Protein AF-D5H6J5-F1 (afdb_monomer_lite)

Sequence (115 aa):
MTDASKECLFSGRGRTECPSIHKTAPNGGLASMNDTTAAVEDLHRDLLMARSNEERFKMGVSMCQTARTIVWSSVPEDLSPAERRVQFFLRYYGNELDPDFREEVVAELRSQEGD

Radius of gyration: 22.47 Å; chains: 1; bounding box: 57×34×47 Å

pLDDT: mean 80.37, std 22.18, range [40.22, 97.81]

Foldseek 3Di:
DDPVVVVVVPPPDDPVPVPPPPPPPPDDDPDPPDPDDPVNVVVVVVVLVVDDPVVNVVVVVVVVVVVLVVLLVVQDPPDAPLVSVLSSCCVVCVVPDDPVVNVVVSVVSNVDHDD

Structure (mmCIF, N/CA/C/O backbone):
data_AF-D5H6J5-F1
#
_entry.id   AF-D5H6J5-F1
#
loop_
_atom_site.group_PDB
_atom_site.id
_atom_site.type_symbol
_atom_site.label_atom_id
_atom_site.label_alt_id
_atom_site.label_comp_id
_atom_site.label_asym_id
_atom_site.label_entity_id
_atom_site.label_seq_id
_atom_site.pdbx_PDB_ins_code
_atom_site.Cartn_x
_atom_site.Cartn_y
_atom_site.Cartn_z
_atom_site.occupancy
_atom_site.B_iso_or_equiv
_atom_site.auth_seq_id
_atom_site.auth_comp_id
_atom_site.auth_asym_id
_atom_site.auth_atom_id
_atom_site.pdbx_PDB_model_num
ATOM 1 N N . MET A 1 1 ? 30.683 2.533 3.636 1.00 41.06 1 MET A N 1
ATOM 2 C CA . MET A 1 1 ? 29.840 3.040 2.531 1.00 41.06 1 MET A CA 1
ATOM 3 C C . MET A 1 1 ? 30.556 4.228 1.928 1.00 41.06 1 MET A C 1
ATOM 5 O O . MET A 1 1 ? 30.606 5.262 2.575 1.00 41.06 1 MET A O 1
ATOM 9 N N . THR A 1 2 ? 31.198 4.067 0.774 1.00 40.22 2 THR A N 1
ATOM 10 C CA . THR A 1 2 ? 31.796 5.201 0.063 1.00 40.22 2 THR A CA 1
ATOM 11 C C . THR A 1 2 ? 30.725 5.941 -0.733 1.00 40.22 2 THR A C 1
ATOM 13 O O . THR A 1 2 ? 29.815 5.349 -1.314 1.00 40.22 2 THR A O 1
ATOM 16 N N . ASP A 1 3 ? 30.860 7.259 -0.696 1.00 52.19 3 ASP A N 1
ATOM 17 C CA . ASP A 1 3 ? 29.947 8.312 -1.143 1.00 52.19 3 ASP A CA 1
ATOM 18 C C . ASP A 1 3 ? 29.471 8.175 -2.607 1.00 52.19 3 ASP A C 1
ATOM 20 O O . ASP A 1 3 ? 28.338 8.496 -2.958 1.00 52.19 3 ASP A O 1
ATOM 24 N N . ALA A 1 4 ? 30.288 7.549 -3.456 1.00 44.44 4 ALA A N 1
ATOM 25 C CA . ALA A 1 4 ? 30.055 7.439 -4.897 1.00 44.44 4 ALA A CA 1
ATOM 26 C C . ALA A 1 4 ? 28.789 6.650 -5.301 1.00 44.44 4 ALA A C 1
ATOM 28 O O . ALA A 1 4 ? 28.250 6.852 -6.387 1.00 44.44 4 ALA A O 1
ATOM 29 N N . SER A 1 5 ? 28.283 5.750 -4.449 1.00 46.88 5 SER A N 1
ATOM 30 C CA . SER A 1 5 ? 27.100 4.935 -4.792 1.00 46.88 5 SER A CA 1
ATOM 31 C C . SER A 1 5 ? 25.783 5.714 -4.714 1.00 46.88 5 SER A C 1
ATOM 33 O O . SER A 1 5 ? 24.804 5.320 -5.346 1.00 46.88 5 SER A O 1
ATOM 35 N N . LYS A 1 6 ? 25.742 6.814 -3.950 1.00 49.66 6 LYS A N 1
ATOM 36 C CA . LYS A 1 6 ? 24.533 7.638 -3.807 1.00 49.66 6 LYS A CA 1
ATOM 37 C C . LYS A 1 6 ? 24.365 8.628 -4.964 1.00 49.66 6 LYS A C 1
ATOM 39 O O . LYS A 1 6 ? 23.232 8.925 -5.328 1.00 49.66 6 LYS A O 1
ATOM 44 N N . GLU A 1 7 ? 25.456 9.059 -5.600 1.00 41.16 7 GLU A N 1
ATOM 45 C CA . GLU A 1 7 ? 25.397 10.017 -6.714 1.00 41.16 7 GLU A CA 1
ATOM 46 C C . GLU A 1 7 ? 24.897 9.421 -8.049 1.00 41.16 7 GLU A C 1
ATOM 48 O O . GLU A 1 7 ? 24.179 10.101 -8.787 1.00 41.16 7 GLU A O 1
ATOM 53 N N . CYS A 1 8 ? 25.196 8.150 -8.375 1.00 47.00 8 CYS A N 1
ATOM 54 C CA . CYS A 1 8 ? 24.765 7.545 -9.660 1.00 47.00 8 CYS A CA 1
ATOM 55 C C . CYS A 1 8 ? 23.225 7.331 -9.702 1.00 47.00 8 CYS A C 1
ATOM 57 O O . CYS A 1 8 ? 22.632 7.388 -10.775 1.00 47.00 8 CYS A O 1
ATOM 59 N N . LEU A 1 9 ? 22.537 7.184 -8.556 1.00 47.09 9 LEU A N 1
ATOM 60 C CA . LEU A 1 9 ? 21.082 6.937 -8.508 1.00 47.09 9 LEU A CA 1
ATOM 61 C C . LEU A 1 9 ? 20.206 8.166 -8.820 1.00 47.09 9 LEU A C 1
ATOM 63 O O . LEU A 1 9 ? 19.083 7.992 -9.289 1.00 47.09 9 LEU A O 1
ATOM 67 N N . PHE A 1 10 ? 20.701 9.386 -8.582 1.00 44.91 10 PHE A N 1
ATOM 68 C CA . PHE A 1 10 ? 19.912 10.621 -8.724 1.00 44.91 10 PHE A CA 1
ATOM 69 C C . PHE A 1 10 ? 20.283 11.481 -9.943 1.00 44.91 10 PHE A C 1
ATOM 71 O O . PHE A 1 10 ? 19.514 12.370 -10.299 1.00 44.91 10 PHE A O 1
ATOM 78 N N . SER A 1 11 ? 21.419 11.233 -10.607 1.00 52.72 11 SER A N 1
ATOM 79 C CA . SER A 1 11 ? 21.937 12.163 -11.631 1.00 52.72 11 SER A CA 1
ATOM 80 C C . SER A 1 11 ? 21.398 11.971 -13.056 1.00 52.72 11 SER A C 1
ATOM 82 O O . SER A 1 11 ? 21.762 12.739 -13.942 1.00 52.72 11 SER A O 1
ATOM 84 N N . GLY A 1 12 ? 20.547 10.971 -13.315 1.00 52.66 12 GLY A N 1
ATOM 85 C CA . GLY A 1 12 ? 19.946 10.765 -14.642 1.00 52.66 12 GLY A CA 1
ATOM 86 C C . GLY A 1 12 ? 20.935 10.444 -15.776 1.00 52.66 12 GLY A C 1
ATOM 87 O O . GLY A 1 12 ? 20.535 10.446 -16.937 1.00 52.66 12 GLY A O 1
ATOM 88 N N . ARG A 1 13 ? 22.209 10.153 -15.475 1.00 47.22 13 ARG A N 1
ATOM 89 C CA . ARG A 1 13 ? 23.198 9.719 -16.472 1.00 47.22 13 ARG A CA 1
ATOM 90 C C . ARG A 1 13 ? 23.008 8.245 -16.834 1.00 47.22 13 ARG A C 1
ATOM 92 O O . ARG A 1 13 ? 22.790 7.400 -15.967 1.00 47.22 13 ARG A O 1
ATOM 99 N N . GLY A 1 14 ? 23.065 7.948 -18.134 1.00 45.78 14 GLY A N 1
ATOM 100 C CA . GLY A 1 14 ? 22.932 6.598 -18.681 1.00 45.78 14 GLY A CA 1
ATOM 101 C C . GLY A 1 14 ? 24.032 5.648 -18.193 1.00 45.78 14 GLY A C 1
ATOM 102 O O . GLY A 1 14 ? 25.151 6.059 -17.889 1.00 45.78 14 GLY A O 1
ATOM 103 N N . ARG A 1 15 ? 23.708 4.349 -18.139 1.00 50.75 15 ARG A N 1
ATOM 104 C CA . ARG A 1 15 ? 24.548 3.260 -17.591 1.00 50.75 15 ARG A CA 1
ATOM 105 C C . ARG A 1 15 ? 25.939 3.159 -18.240 1.00 50.75 15 ARG A C 1
ATOM 107 O O . ARG A 1 15 ? 26.825 2.558 -17.648 1.00 50.75 15 ARG A O 1
ATOM 114 N N . THR A 1 16 ? 26.141 3.751 -19.418 1.00 47.97 16 THR A N 1
ATOM 115 C CA . THR A 1 16 ? 27.403 3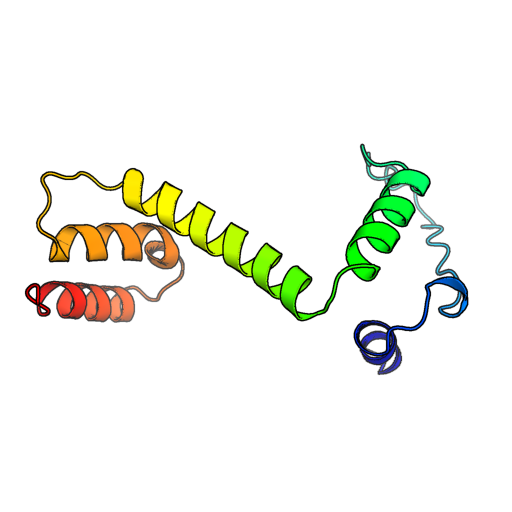.716 -20.176 1.00 47.97 16 THR A CA 1
ATOM 116 C C . THR A 1 16 ? 28.546 4.498 -19.526 1.00 47.97 16 THR A C 1
ATOM 118 O O . THR A 1 16 ? 29.692 4.296 -19.910 1.00 47.97 16 THR A O 1
ATOM 121 N N . GLU A 1 17 ? 28.263 5.359 -18.542 1.00 41.88 17 GLU A N 1
ATOM 122 C CA . GLU A 1 17 ? 29.290 6.121 -17.812 1.00 41.88 17 GLU A CA 1
ATOM 123 C C . GLU A 1 17 ? 29.571 5.597 -16.394 1.00 41.88 17 GLU A C 1
ATOM 125 O O . GLU A 1 17 ? 30.591 5.958 -15.807 1.00 41.88 17 GLU A O 1
ATOM 130 N N . CYS A 1 18 ? 28.715 4.734 -15.829 1.00 41.91 18 CYS A N 1
ATOM 131 C CA . CYS A 1 18 ? 29.023 4.065 -14.561 1.00 41.91 18 CYS A CA 1
ATOM 132 C C . CYS A 1 18 ? 29.880 2.822 -14.917 1.00 41.91 18 CYS A C 1
ATOM 134 O O . CYS A 1 18 ? 29.403 1.954 -15.653 1.00 41.91 18 CYS A O 1
ATOM 136 N N . PRO A 1 19 ? 31.161 2.741 -14.486 1.00 40.53 19 PRO A N 1
ATOM 137 C CA . PRO A 1 19 ? 32.065 1.672 -14.900 1.00 40.53 19 PRO A CA 1
ATOM 138 C C . PRO A 1 19 ? 31.415 0.328 -14.595 1.00 40.53 19 PRO A C 1
ATOM 140 O O . PRO A 1 19 ? 30.995 0.090 -13.462 1.00 40.53 19 PRO A O 1
ATOM 143 N N . SER A 1 20 ? 31.290 -0.507 -15.632 1.00 45.78 20 SER A N 1
ATOM 144 C CA . SER A 1 20 ? 30.715 -1.849 -15.563 1.00 45.78 20 SER A CA 1
ATOM 145 C C . SER A 1 20 ? 31.315 -2.583 -14.371 1.00 45.78 20 SER A C 1
ATOM 147 O O . SER A 1 20 ? 32.459 -3.042 -14.409 1.00 45.78 20 SER A O 1
ATOM 149 N N . ILE A 1 21 ? 30.542 -2.685 -13.290 1.00 44.88 21 ILE A N 1
ATOM 150 C CA . ILE A 1 21 ? 30.843 -3.608 -12.210 1.00 44.88 21 ILE A CA 1
ATOM 151 C C . ILE A 1 21 ? 30.516 -4.979 -12.792 1.00 44.88 21 ILE A C 1
ATOM 153 O O . ILE A 1 21 ? 29.429 -5.519 -12.585 1.00 44.88 21 ILE A O 1
ATOM 157 N N . HIS A 1 22 ? 31.445 -5.530 -13.572 1.00 43.34 22 HIS A N 1
ATOM 158 C CA . HIS A 1 22 ? 31.487 -6.954 -13.838 1.00 43.34 22 HIS A CA 1
ATOM 159 C C . HIS A 1 22 ? 31.546 -7.641 -12.472 1.00 43.34 22 HIS A C 1
ATOM 161 O O . HIS A 1 22 ? 32.602 -7.748 -11.854 1.00 43.34 22 HIS A O 1
ATOM 167 N N . LYS A 1 23 ? 30.391 -8.080 -11.966 1.00 47.38 23 LYS A N 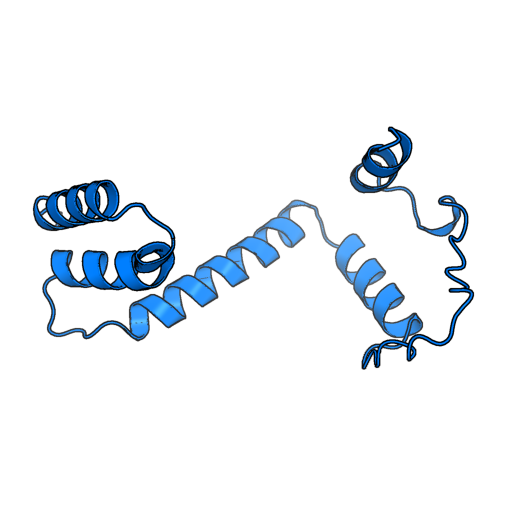1
ATOM 168 C CA . LYS A 1 23 ? 30.323 -9.048 -10.876 1.00 47.38 23 LYS A CA 1
ATOM 169 C C . LYS A 1 23 ? 30.757 -10.400 -11.439 1.00 47.38 23 LYS A C 1
ATOM 171 O O . LYS A 1 23 ? 29.933 -11.267 -11.699 1.00 47.38 23 LYS A O 1
ATOM 176 N N . THR A 1 24 ? 32.055 -10.600 -11.622 1.00 41.84 24 THR A N 1
ATOM 177 C CA . THR A 1 24 ? 32.621 -11.940 -11.478 1.00 41.84 24 THR A CA 1
ATOM 178 C C . THR A 1 24 ? 32.688 -12.213 -9.983 1.00 41.84 24 THR A C 1
ATOM 180 O O . THR A 1 24 ? 33.525 -11.662 -9.275 1.00 41.84 24 THR A O 1
ATOM 183 N N . ALA A 1 25 ? 31.759 -13.024 -9.475 1.00 41.94 25 ALA A N 1
ATOM 184 C CA . ALA A 1 25 ? 31.916 -13.610 -8.152 1.00 41.94 25 ALA A CA 1
ATOM 185 C C . ALA A 1 25 ? 33.023 -14.677 -8.244 1.00 41.94 25 ALA A C 1
ATOM 187 O O . ALA A 1 25 ? 32.848 -15.654 -8.978 1.00 41.94 25 ALA A O 1
ATOM 188 N N . PRO A 1 26 ? 34.159 -14.536 -7.538 1.00 41.25 26 PRO A N 1
ATOM 189 C CA . PRO A 1 26 ? 35.060 -15.653 -7.347 1.00 41.25 26 PRO A CA 1
ATOM 190 C C . PRO A 1 26 ? 34.420 -16.501 -6.249 1.00 41.25 26 PRO A C 1
ATOM 192 O O . PRO A 1 26 ? 34.443 -16.105 -5.088 1.00 41.25 26 PRO A O 1
ATOM 195 N N . ASN A 1 27 ? 33.769 -17.592 -6.659 1.00 44.72 27 ASN A N 1
ATOM 196 C CA . ASN A 1 27 ? 33.230 -18.716 -5.872 1.00 44.72 27 ASN A CA 1
ATOM 197 C C . ASN A 1 27 ? 31.756 -18.979 -6.200 1.00 44.72 27 ASN A C 1
ATOM 199 O O . ASN A 1 27 ? 30.867 -18.404 -5.583 1.00 44.72 27 ASN A O 1
ATOM 203 N N . GLY A 1 28 ? 31.530 -19.880 -7.163 1.00 44.47 28 GLY A N 1
ATOM 204 C CA . GLY A 1 28 ? 30.540 -20.970 -7.103 1.00 44.47 28 GLY A CA 1
ATOM 205 C C . GLY A 1 28 ? 29.093 -20.692 -6.674 1.00 44.47 28 GLY A C 1
ATOM 206 O O . GLY A 1 28 ? 28.405 -21.638 -6.306 1.00 44.47 28 GLY A O 1
ATOM 207 N N . GLY A 1 29 ? 28.613 -19.451 -6.691 1.00 41.50 29 GLY A N 1
ATOM 208 C CA . GLY A 1 29 ? 27.212 -19.123 -6.448 1.00 41.50 29 GLY A CA 1
ATOM 209 C C . GLY A 1 29 ? 26.426 -19.246 -7.745 1.00 41.50 29 GLY A C 1
ATOM 210 O O . GLY A 1 29 ? 26.781 -18.595 -8.727 1.00 41.50 29 GLY A O 1
ATOM 211 N N . LEU A 1 30 ? 25.387 -20.088 -7.754 1.00 48.72 30 LEU A N 1
ATOM 212 C CA . LEU A 1 30 ? 24.455 -20.249 -8.873 1.00 48.72 30 LEU A CA 1
ATOM 213 C C . LEU A 1 30 ? 24.077 -18.877 -9.442 1.00 48.72 30 LEU A C 1
ATOM 215 O O . LEU A 1 30 ? 23.602 -18.007 -8.708 1.00 48.72 30 LEU A O 1
ATOM 219 N N . ALA A 1 31 ? 24.303 -18.690 -10.744 1.00 61.38 31 ALA A N 1
ATOM 220 C CA . ALA A 1 31 ? 23.764 -17.557 -11.476 1.00 61.38 31 ALA A CA 1
ATOM 221 C C . ALA A 1 31 ? 22.269 -17.462 -11.147 1.00 61.38 31 ALA A C 1
ATOM 223 O O . ALA A 1 31 ? 21.526 -18.415 -11.377 1.00 61.38 31 ALA A O 1
ATOM 224 N N . SER A 1 32 ? 21.858 -16.349 -10.533 1.00 68.00 32 SER A N 1
ATOM 225 C CA . SER A 1 32 ? 20.456 -16.056 -10.239 1.00 68.00 32 SER A CA 1
ATOM 226 C C . SER A 1 32 ? 19.642 -16.302 -11.502 1.00 68.00 32 SER A C 1
ATOM 228 O O . SER A 1 32 ? 19.870 -15.626 -12.505 1.00 68.00 32 SER A O 1
ATOM 230 N N . MET A 1 33 ? 18.725 -17.269 -11.459 1.00 78.19 33 MET A N 1
ATOM 231 C CA . MET A 1 33 ? 17.760 -17.497 -12.527 1.00 78.19 33 MET A CA 1
ATOM 232 C C . MET A 1 33 ? 16.957 -16.207 -12.690 1.00 78.19 33 MET A C 1
ATOM 234 O O . MET A 1 33 ? 16.176 -15.836 -11.820 1.00 78.19 33 MET A O 1
ATOM 238 N N . ASN A 1 34 ? 17.252 -15.47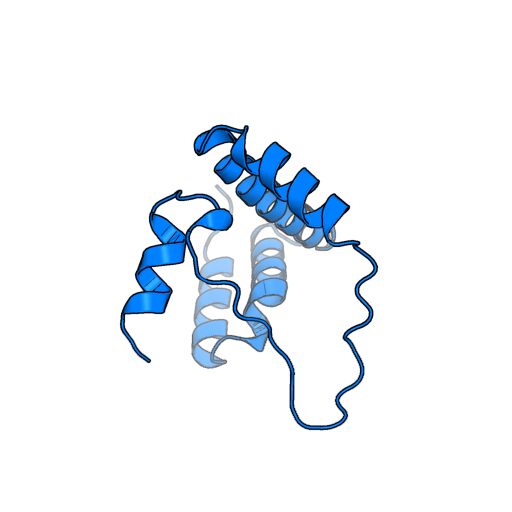0 -13.755 1.00 78.62 34 ASN A N 1
ATOM 239 C CA . ASN A 1 34 ? 16.562 -14.243 -14.099 1.00 78.62 34 ASN A CA 1
ATOM 240 C C . ASN A 1 34 ? 15.714 -14.545 -15.332 1.00 78.62 34 ASN A C 1
ATOM 242 O O . ASN A 1 34 ? 16.259 -14.721 -16.421 1.00 78.62 34 ASN A O 1
ATOM 246 N N . ASP A 1 35 ? 14.394 -14.608 -15.158 1.00 89.88 35 ASP A N 1
ATOM 247 C CA . ASP A 1 35 ? 13.442 -14.817 -16.258 1.00 89.88 35 ASP A CA 1
ATOM 248 C C . ASP A 1 35 ? 13.419 -13.633 -17.247 1.00 89.88 35 ASP A C 1
ATOM 250 O O . ASP A 1 35 ? 12.794 -13.697 -18.305 1.00 89.88 35 ASP A O 1
ATOM 254 N N . THR A 1 36 ? 14.123 -12.542 -16.923 1.00 87.12 36 THR A N 1
ATOM 255 C CA . THR A 1 36 ? 14.286 -11.363 -17.773 1.00 87.12 36 THR A CA 1
ATOM 256 C C . THR A 1 36 ? 15.701 -11.314 -18.345 1.00 87.12 36 THR A C 1
ATOM 258 O O . THR A 1 36 ? 16.690 -11.225 -17.618 1.00 87.12 36 THR A O 1
ATOM 261 N N . THR A 1 37 ? 15.816 -11.342 -19.674 1.00 93.50 37 THR A N 1
ATOM 262 C CA . THR A 1 37 ? 17.111 -11.140 -20.343 1.00 93.50 37 THR A CA 1
ATOM 263 C C . THR A 1 37 ? 17.580 -9.690 -20.192 1.00 93.50 37 THR A C 1
ATOM 265 O O . THR A 1 37 ? 16.759 -8.777 -20.095 1.00 93.50 37 THR A O 1
ATOM 268 N N . ALA A 1 38 ? 18.896 -9.452 -20.237 1.00 91.19 38 ALA A N 1
ATOM 269 C CA . ALA A 1 38 ? 19.460 -8.101 -20.121 1.00 91.19 38 ALA A CA 1
ATOM 270 C C . ALA A 1 38 ? 18.876 -7.120 -21.157 1.00 91.19 38 ALA A C 1
ATOM 272 O O . ALA A 1 38 ? 18.547 -5.989 -20.821 1.00 91.19 38 ALA A O 1
ATOM 273 N N . ALA A 1 39 ? 18.648 -7.585 -22.390 1.00 94.25 39 ALA A N 1
ATOM 274 C CA . ALA A 1 39 ? 18.036 -6.776 -23.443 1.00 94.25 39 ALA A CA 1
ATOM 275 C C . ALA A 1 39 ? 16.605 -6.321 -23.094 1.00 94.25 39 ALA A C 1
ATOM 277 O O . ALA A 1 39 ? 16.216 -5.202 -23.417 1.00 94.25 39 ALA A O 1
ATOM 278 N N . VAL A 1 40 ? 15.821 -7.172 -22.422 1.00 96.12 40 VAL A N 1
ATOM 279 C CA . VAL A 1 40 ? 14.463 -6.821 -21.975 1.00 96.12 40 VAL A CA 1
ATOM 280 C C . VAL A 1 40 ? 14.510 -5.868 -20.778 1.00 96.12 40 VAL A C 1
ATOM 282 O O . VAL A 1 40 ? 13.691 -4.954 -20.709 1.00 96.12 40 VAL A O 1
ATOM 285 N N . GLU A 1 41 ? 15.474 -6.027 -19.865 1.00 95.06 41 GLU A N 1
ATOM 286 C CA . GLU A 1 41 ? 15.683 -5.084 -18.755 1.00 95.06 41 GLU A CA 1
ATOM 287 C C . GLU A 1 41 ? 16.039 -3.680 -19.270 1.00 95.06 41 GLU A C 1
ATOM 289 O O . GLU A 1 41 ? 15.458 -2.692 -18.811 1.00 95.06 41 GLU A O 1
ATOM 294 N N . ASP A 1 42 ? 16.954 -3.594 -20.238 1.00 96.44 42 ASP A N 1
ATOM 295 C CA . ASP A 1 42 ? 17.368 -2.329 -20.848 1.00 96.44 42 ASP A CA 1
ATOM 296 C C . ASP A 1 42 ? 16.200 -1.682 -21.610 1.00 96.44 42 ASP A C 1
ATOM 298 O O . ASP A 1 42 ? 15.895 -0.512 -21.378 1.00 96.44 42 ASP A O 1
ATOM 302 N N . LEU A 1 43 ? 15.446 -2.457 -22.403 1.00 97.44 43 LEU A N 1
ATOM 303 C CA . LEU A 1 43 ? 14.233 -1.966 -23.067 1.00 97.44 43 LEU A CA 1
ATOM 304 C C . LEU A 1 43 ? 13.200 -1.438 -22.062 1.00 97.44 43 LEU A C 1
ATOM 306 O O . LEU A 1 43 ? 12.640 -0.359 -22.249 1.00 97.44 43 LEU A O 1
ATOM 310 N N . HIS A 1 44 ? 12.936 -2.181 -20.985 1.00 95.56 44 HIS A N 1
ATOM 311 C CA . HIS A 1 44 ? 12.011 -1.750 -19.940 1.00 95.56 44 HIS A CA 1
ATOM 312 C C . HIS A 1 44 ? 12.469 -0.433 -19.299 1.00 95.56 44 HIS A C 1
ATOM 314 O O . HIS A 1 44 ? 11.655 0.469 -19.089 1.00 95.56 44 HIS A O 1
ATOM 320 N N . ARG A 1 45 ? 13.770 -0.295 -19.019 1.00 96.06 45 ARG A N 1
ATOM 321 C CA . ARG A 1 45 ? 14.350 0.942 -18.489 1.00 96.06 45 ARG A CA 1
ATOM 322 C C . ARG A 1 45 ? 14.180 2.102 -19.461 1.00 96.06 45 ARG A C 1
ATOM 324 O O . ARG A 1 45 ? 13.755 3.164 -19.016 1.00 96.06 45 ARG A O 1
ATOM 331 N N . ASP A 1 46 ? 14.478 1.915 -20.740 1.00 97.75 46 ASP A N 1
ATOM 332 C CA . ASP A 1 46 ? 14.364 2.971 -21.749 1.00 97.75 46 ASP A CA 1
ATOM 333 C C . ASP A 1 46 ? 12.914 3.446 -21.885 1.00 97.75 46 ASP A C 1
ATOM 335 O O . ASP A 1 46 ? 12.641 4.646 -21.838 1.00 97.75 46 ASP A O 1
ATOM 339 N N . LEU A 1 47 ? 11.963 2.508 -21.936 1.00 97.19 47 LEU A N 1
ATOM 340 C CA . LEU A 1 47 ? 10.532 2.816 -21.960 1.00 97.19 47 LEU A CA 1
ATOM 341 C C . LEU A 1 47 ? 10.067 3.535 -20.690 1.00 97.19 47 LEU A C 1
ATOM 343 O O . LEU A 1 47 ? 9.241 4.446 -20.769 1.00 97.19 47 LEU A O 1
ATOM 347 N N . LEU A 1 48 ? 10.588 3.149 -19.523 1.00 96.06 48 LEU A N 1
ATOM 348 C CA . LEU A 1 48 ? 10.273 3.808 -18.260 1.00 96.06 48 LEU A CA 1
ATOM 349 C C . LEU A 1 48 ? 10.855 5.228 -18.218 1.00 96.06 48 LEU A C 1
ATOM 351 O O . LEU A 1 48 ? 10.169 6.145 -17.781 1.00 96.06 48 LEU A O 1
ATOM 355 N N . MET A 1 49 ? 12.093 5.427 -18.677 1.00 96.38 49 MET A N 1
ATOM 356 C CA . MET A 1 49 ? 12.773 6.731 -18.671 1.00 96.38 49 MET A CA 1
ATOM 357 C C . MET A 1 49 ? 12.269 7.680 -19.762 1.00 96.38 49 MET A C 1
ATOM 359 O O . MET A 1 49 ? 12.407 8.890 -19.613 1.00 96.38 49 MET A O 1
ATOM 363 N N . ALA A 1 50 ? 11.635 7.160 -20.815 1.00 97.50 50 ALA A N 1
ATOM 364 C CA . ALA A 1 50 ? 10.923 7.964 -21.805 1.00 97.50 50 ALA A CA 1
ATOM 365 C C . ALA A 1 50 ? 9.646 8.627 -21.245 1.00 97.50 50 ALA A C 1
ATOM 367 O O . ALA A 1 50 ? 9.111 9.546 -21.865 1.00 97.50 50 ALA A O 1
ATOM 368 N N . ARG A 1 51 ? 9.146 8.178 -20.084 1.00 96.56 51 ARG A N 1
ATOM 369 C CA . ARG A 1 51 ? 8.014 8.794 -19.378 1.00 96.56 51 ARG A CA 1
ATOM 370 C C . ARG A 1 51 ? 8.466 9.997 -18.559 1.00 96.56 51 ARG A C 1
ATOM 372 O O . ARG A 1 51 ? 9.566 10.029 -18.008 1.00 96.56 51 ARG A O 1
ATOM 379 N N . SER A 1 52 ? 7.564 10.955 -18.387 1.00 97.62 52 SER A N 1
ATOM 380 C CA . SER A 1 52 ? 7.773 12.075 -17.472 1.00 97.62 52 SER A CA 1
ATOM 381 C C . SER A 1 52 ? 7.901 11.603 -16.017 1.00 97.62 52 SER A C 1
ATOM 383 O O . SER A 1 52 ? 7.414 10.540 -15.620 1.00 97.62 52 SER A O 1
ATOM 385 N N . ASN A 1 53 ? 8.535 12.425 -15.179 1.00 95.31 53 ASN A N 1
ATOM 386 C CA . ASN A 1 53 ? 8.629 12.164 -13.738 1.00 95.31 53 ASN A CA 1
ATOM 387 C C . ASN A 1 53 ? 7.246 12.008 -13.089 1.00 95.31 53 ASN A C 1
ATOM 389 O O . ASN A 1 53 ? 7.066 11.152 -12.226 1.00 95.31 53 ASN A O 1
ATOM 393 N N . GLU A 1 54 ? 6.271 12.804 -13.531 1.00 97.81 54 GLU A N 1
ATOM 394 C CA . GLU A 1 54 ? 4.895 12.745 -13.042 1.00 97.81 54 GLU A CA 1
ATOM 395 C C . GLU A 1 54 ? 4.212 11.424 -13.414 1.00 97.81 54 GLU A C 1
ATOM 397 O O . GLU A 1 54 ? 3.595 10.794 -12.557 1.00 97.81 54 GLU A O 1
ATOM 402 N N . GLU A 1 55 ? 4.347 10.960 -14.660 1.00 97.44 55 GLU A N 1
ATOM 403 C CA . GLU A 1 55 ? 3.799 9.664 -15.079 1.00 97.44 55 GLU A CA 1
ATOM 404 C C . GLU A 1 55 ? 4.400 8.517 -14.266 1.00 97.44 55 GLU A C 1
ATOM 406 O O . GLU A 1 55 ? 3.662 7.672 -13.759 1.00 97.44 55 GLU A O 1
ATOM 411 N N . ARG A 1 56 ? 5.724 8.516 -14.070 1.00 95.62 56 ARG A N 1
ATOM 412 C CA . ARG A 1 56 ? 6.394 7.499 -13.246 1.00 95.62 56 ARG A CA 1
ATOM 413 C C . ARG A 1 56 ? 5.906 7.518 -11.799 1.00 95.62 56 ARG A C 1
ATOM 415 O O . ARG A 1 56 ? 5.691 6.459 -11.211 1.00 95.62 56 ARG A O 1
ATOM 422 N N . PHE A 1 57 ? 5.680 8.703 -11.234 1.00 95.62 57 PHE A N 1
ATOM 423 C CA . PHE A 1 57 ? 5.114 8.842 -9.894 1.00 95.62 57 PHE A CA 1
ATOM 424 C C . PHE A 1 57 ? 3.683 8.290 -9.823 1.00 95.62 57 PHE A C 1
ATOM 426 O O . PHE A 1 57 ? 3.371 7.493 -8.937 1.00 95.62 57 PHE A O 1
ATOM 433 N N . LYS A 1 58 ? 2.827 8.635 -10.794 1.00 96.88 58 LYS A N 1
ATOM 434 C CA . LYS A 1 58 ? 1.449 8.124 -10.879 1.00 96.88 58 LYS A CA 1
ATOM 435 C C . LYS A 1 58 ? 1.399 6.605 -11.018 1.00 96.88 58 LYS A C 1
ATOM 437 O O . LYS A 1 58 ? 0.546 5.981 -10.394 1.00 96.88 58 LYS A O 1
ATOM 442 N N . MET A 1 59 ? 2.320 6.001 -11.771 1.00 94.75 59 MET A N 1
ATOM 443 C CA . MET A 1 59 ? 2.436 4.541 -11.857 1.00 94.75 59 MET A CA 1
ATOM 444 C C . MET A 1 59 ? 2.668 3.921 -10.473 1.00 94.75 59 MET A C 1
ATOM 446 O O . MET A 1 59 ? 1.941 3.005 -10.092 1.00 94.75 59 MET A O 1
ATOM 450 N N . GLY A 1 60 ? 3.593 4.469 -9.677 1.00 92.50 60 GLY A N 1
ATOM 451 C CA . GLY A 1 60 ? 3.809 4.021 -8.296 1.00 92.50 60 GLY A CA 1
ATOM 452 C C . GLY A 1 60 ? 2.568 4.190 -7.411 1.00 92.50 60 GLY A C 1
ATOM 453 O O . GLY A 1 60 ? 2.160 3.256 -6.722 1.00 92.50 60 GLY A O 1
ATOM 454 N N . VAL A 1 61 ? 1.904 5.348 -7.484 1.00 96.00 61 VAL A N 1
ATOM 455 C CA . VAL A 1 61 ? 0.663 5.611 -6.730 1.00 96.00 61 VAL A CA 1
ATOM 456 C C . VAL A 1 61 ? -0.453 4.634 -7.114 1.00 96.00 61 VAL A C 1
ATOM 458 O O . VAL A 1 61 ? -1.167 4.151 -6.234 1.00 96.00 61 VAL A O 1
ATOM 461 N N . SER A 1 62 ? -0.584 4.294 -8.399 1.00 96.19 62 SER A N 1
ATOM 462 C CA . SER A 1 62 ? -1.615 3.368 -8.884 1.00 96.19 62 SER A CA 1
ATOM 463 C C . SER A 1 62 ? -1.476 1.965 -8.281 1.00 96.19 62 SER A C 1
ATOM 465 O O . SER A 1 62 ? -2.478 1.320 -7.962 1.00 96.19 62 SER A O 1
ATOM 467 N N . MET A 1 63 ? -0.242 1.515 -8.029 1.00 91.75 63 MET A N 1
ATOM 468 C CA . MET A 1 63 ? 0.017 0.244 -7.351 1.00 91.75 63 MET A CA 1
ATOM 469 C C . MET A 1 63 ? -0.439 0.293 -5.890 1.00 91.75 63 MET A C 1
ATOM 471 O O . MET A 1 63 ? -1.113 -0.628 -5.430 1.00 91.75 63 MET A O 1
ATOM 475 N N . CYS A 1 64 ? -0.151 1.386 -5.175 1.00 93.50 64 CYS A N 1
ATOM 476 C CA . CYS A 1 64 ? -0.613 1.582 -3.797 1.00 93.50 64 CYS A CA 1
ATOM 477 C C . CYS A 1 64 ? -2.145 1.625 -3.708 1.00 93.50 64 CYS A C 1
ATOM 479 O O . CYS A 1 64 ? -2.732 1.007 -2.821 1.00 93.50 64 CYS A O 1
ATOM 481 N N . GLN A 1 65 ? -2.799 2.317 -4.645 1.00 95.69 65 GLN A N 1
ATOM 482 C CA . GLN A 1 65 ? -4.260 2.350 -4.743 1.00 95.69 65 GLN A CA 1
ATOM 483 C C . GLN A 1 65 ? -4.831 0.952 -4.983 1.00 95.69 65 GLN A C 1
ATOM 485 O O . GLN A 1 65 ? -5.762 0.546 -4.295 1.00 95.69 65 GLN A O 1
ATOM 490 N N . THR A 1 66 ? -4.233 0.193 -5.902 1.00 95.94 66 THR A N 1
ATOM 491 C CA . THR A 1 66 ? -4.649 -1.183 -6.196 1.00 95.94 66 THR A CA 1
ATOM 492 C C . THR A 1 66 ? -4.518 -2.074 -4.963 1.00 95.94 66 THR A C 1
ATOM 494 O O . THR A 1 66 ? -5.474 -2.754 -4.595 1.00 95.94 66 THR A O 1
ATOM 497 N N . ALA A 1 67 ? -3.375 -2.027 -4.270 1.00 93.44 67 ALA A N 1
ATOM 498 C CA . ALA A 1 67 ? -3.160 -2.789 -3.042 1.00 93.44 67 ALA A CA 1
ATOM 499 C C . ALA A 1 67 ? -4.190 -2.427 -1.959 1.00 93.44 67 ALA A C 1
ATOM 501 O O . ALA A 1 67 ? -4.785 -3.321 -1.356 1.00 93.44 67 ALA A O 1
ATOM 502 N N . ARG A 1 68 ? -4.456 -1.127 -1.762 1.00 94.81 68 ARG A N 1
ATOM 503 C CA . ARG A 1 68 ? -5.486 -0.637 -0.836 1.00 94.81 68 ARG 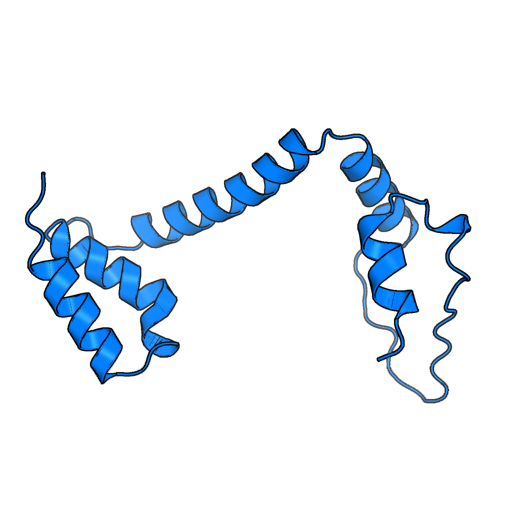A CA 1
ATOM 504 C C . ARG A 1 68 ? -6.869 -1.174 -1.190 1.00 94.81 68 ARG A C 1
ATOM 506 O O . ARG A 1 68 ? -7.573 -1.634 -0.296 1.00 94.81 68 ARG A O 1
ATOM 513 N N . THR A 1 69 ? -7.253 -1.146 -2.463 1.00 95.94 69 THR A N 1
ATOM 514 C CA . THR A 1 69 ? -8.550 -1.662 -2.926 1.00 95.94 69 THR A CA 1
ATOM 515 C C . THR A 1 69 ? -8.682 -3.163 -2.680 1.00 95.94 69 THR A C 1
ATOM 517 O O . THR A 1 69 ? -9.715 -3.613 -2.186 1.00 95.94 69 THR A O 1
ATOM 520 N N . ILE A 1 70 ? -7.631 -3.941 -2.957 1.00 95.56 70 ILE A N 1
ATOM 521 C CA . ILE A 1 70 ? -7.621 -5.387 -2.696 1.00 95.56 70 ILE A CA 1
ATOM 522 C C . ILE A 1 70 ? -7.843 -5.658 -1.206 1.00 95.56 70 ILE A C 1
ATOM 524 O O . ILE A 1 70 ? -8.727 -6.431 -0.848 1.00 95.56 70 ILE A O 1
ATOM 528 N N . VAL A 1 71 ? -7.097 -4.994 -0.323 1.00 95.06 71 VAL A N 1
ATOM 529 C CA . VAL A 1 71 ? -7.259 -5.218 1.119 1.00 95.06 71 VAL A CA 1
ATOM 530 C C . VAL A 1 71 ? -8.625 -4.743 1.607 1.00 95.06 71 VAL A C 1
ATOM 532 O O . VAL A 1 71 ? -9.302 -5.487 2.310 1.00 95.06 71 VAL A O 1
ATOM 535 N N . TRP A 1 72 ? -9.074 -3.555 1.199 1.00 95.88 72 TRP A N 1
ATOM 536 C CA . TRP A 1 72 ? -10.371 -3.010 1.610 1.00 95.88 72 TRP A CA 1
ATOM 537 C C . TRP A 1 72 ? -11.552 -3.887 1.175 1.00 95.88 72 TRP A C 1
ATOM 539 O O . TRP A 1 72 ? -12.480 -4.089 1.954 1.00 95.88 72 TRP A O 1
ATOM 549 N N . SER A 1 73 ? -11.498 -4.451 -0.035 1.00 95.75 73 SER A N 1
ATOM 550 C CA . SER A 1 73 ? -12.522 -5.381 -0.539 1.00 95.75 73 SER A CA 1
ATOM 551 C C . SER A 1 73 ? -12.516 -6.742 0.161 1.00 95.75 73 SER A C 1
ATOM 553 O O . SER A 1 73 ? -13.529 -7.431 0.152 1.00 95.75 73 SER A O 1
ATOM 555 N N . SER A 1 74 ? -11.407 -7.127 0.800 1.00 94.06 74 SER A N 1
ATOM 556 C CA . SER A 1 74 ? -11.349 -8.354 1.604 1.00 94.06 74 SER A CA 1
ATOM 557 C C . SER A 1 74 ? -11.965 -8.204 3.003 1.00 94.06 74 SER A C 1
ATOM 559 O O . SER A 1 74 ? -12.168 -9.205 3.686 1.00 94.06 74 SER A O 1
ATOM 561 N N . VAL A 1 75 ? -12.250 -6.972 3.446 1.00 95.50 75 VAL A N 1
ATOM 562 C CA . VAL A 1 75 ? -12.863 -6.703 4.755 1.00 95.50 75 VAL A CA 1
ATOM 563 C C . VAL A 1 75 ? -14.380 -6.919 4.669 1.00 95.50 75 VAL A C 1
ATOM 565 O O . VAL A 1 75 ? -14.997 -6.337 3.773 1.00 95.50 75 VAL A O 1
ATOM 568 N N . PRO A 1 76 ? -14.999 -7.673 5.603 1.00 94.88 76 PRO A N 1
ATOM 569 C CA . PRO A 1 76 ? -16.441 -7.915 5.596 1.00 94.88 76 PRO A CA 1
ATOM 570 C C . PRO A 1 76 ? -17.270 -6.623 5.565 1.00 94.88 76 PRO A C 1
ATOM 572 O O . PRO A 1 76 ? -16.943 -5.635 6.230 1.00 94.88 76 PRO A O 1
ATOM 575 N N . GLU A 1 77 ? -18.334 -6.623 4.761 1.00 93.00 77 GLU A N 1
ATOM 576 C CA . GLU A 1 77 ? -19.181 -5.443 4.537 1.00 93.00 77 GLU A CA 1
ATOM 577 C C . GLU A 1 77 ? -20.239 -5.233 5.627 1.00 93.00 77 GLU A C 1
ATOM 579 O O . GLU A 1 77 ? -20.751 -4.126 5.762 1.00 93.00 77 GLU A O 1
ATOM 584 N N . ASP A 1 78 ? -20.540 -6.268 6.411 1.00 95.31 78 ASP A N 1
ATOM 585 C CA . ASP A 1 78 ? -21.496 -6.261 7.525 1.00 95.31 78 ASP A CA 1
ATOM 586 C C . ASP A 1 78 ? -20.957 -5.572 8.790 1.00 95.31 78 ASP A C 1
ATOM 588 O O . ASP A 1 78 ? -21.705 -5.293 9.728 1.00 95.31 78 ASP A O 1
ATOM 592 N N . LEU A 1 79 ? -19.661 -5.261 8.810 1.00 93.75 79 LEU A N 1
ATOM 593 C CA . LEU A 1 79 ? -19.020 -4.499 9.872 1.00 93.75 79 LEU A CA 1
ATOM 594 C C . LEU A 1 79 ? -19.387 -3.012 9.809 1.00 93.75 79 LEU A C 1
ATOM 596 O O . LEU A 1 79 ? -19.528 -2.420 8.736 1.00 93.75 79 LEU A O 1
ATOM 600 N N . SER A 1 80 ? -19.430 -2.369 10.980 1.00 93.88 80 SER A N 1
ATOM 601 C CA . SER A 1 80 ? -19.546 -0.912 11.056 1.00 93.88 80 SER A CA 1
ATOM 602 C C . SER A 1 80 ? -18.357 -0.232 10.354 1.00 93.88 80 SER A C 1
ATOM 604 O O . SER A 1 80 ? -17.262 -0.806 10.299 1.00 93.88 80 SER A O 1
ATOM 606 N N . PRO A 1 81 ? -18.504 1.008 9.849 1.00 93.00 81 PRO A N 1
ATOM 607 C CA . PRO A 1 81 ? -17.400 1.724 9.207 1.00 93.00 81 PRO A CA 1
ATOM 608 C C . PRO A 1 81 ? -16.134 1.796 10.074 1.00 93.00 81 PRO A C 1
ATOM 610 O O . PRO A 1 81 ? -15.026 1.643 9.560 1.00 93.00 81 PRO A O 1
ATOM 613 N N . ALA A 1 82 ? -16.297 1.967 11.389 1.00 94.81 82 ALA A N 1
ATOM 614 C CA . ALA A 1 82 ? -15.197 1.985 12.343 1.00 94.81 82 ALA A CA 1
ATOM 615 C C . ALA A 1 82 ? -14.485 0.629 12.447 1.00 94.81 82 ALA A C 1
ATOM 617 O O . ALA A 1 82 ? -13.263 0.566 12.296 1.00 94.81 82 ALA A O 1
ATOM 618 N N . GLU A 1 83 ? -15.229 -0.472 12.591 1.00 95.69 83 GLU A N 1
ATOM 619 C CA . GLU A 1 83 ? -14.628 -1.810 12.633 1.00 95.69 83 GLU A CA 1
ATOM 620 C C . GLU A 1 83 ? -13.973 -2.186 11.301 1.00 95.69 83 GLU A C 1
ATOM 622 O O . GLU A 1 83 ? -12.909 -2.806 11.291 1.00 95.69 83 GLU A O 1
ATOM 627 N N . ARG A 1 84 ? -14.528 -1.747 10.163 1.00 95.88 84 ARG A N 1
ATOM 628 C CA . ARG A 1 84 ? -13.878 -1.945 8.858 1.00 95.88 84 ARG A CA 1
ATOM 629 C C . ARG A 1 84 ? -12.515 -1.260 8.792 1.00 95.88 84 ARG A C 1
ATOM 631 O O . ARG A 1 84 ? -11.559 -1.855 8.293 1.00 95.88 84 ARG A O 1
ATOM 638 N N . ARG A 1 85 ? -12.392 -0.037 9.323 1.00 95.25 85 ARG A N 1
ATOM 639 C CA . ARG A 1 85 ? -11.102 0.670 9.415 1.00 95.25 85 ARG A CA 1
ATOM 640 C C . ARG A 1 85 ? -10.127 -0.033 10.357 1.00 95.25 85 ARG A C 1
ATOM 642 O O . ARG A 1 85 ? -8.955 -0.136 10.008 1.00 95.25 85 ARG A O 1
ATOM 64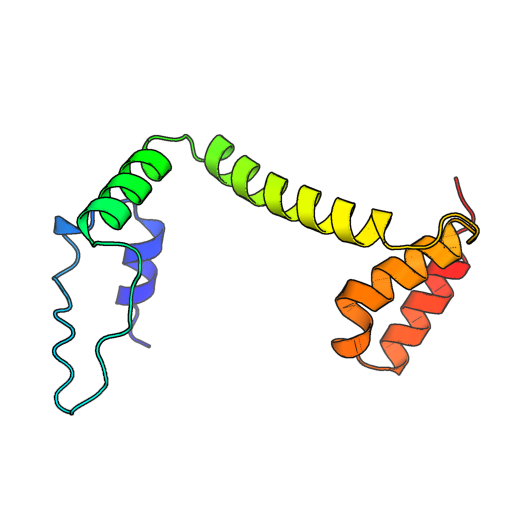9 N N . VAL A 1 86 ? -10.598 -0.559 11.489 1.00 96.56 86 VAL A N 1
ATOM 650 C CA . VAL A 1 86 ? -9.772 -1.357 12.414 1.00 96.56 86 VAL A CA 1
ATOM 651 C C . VAL A 1 86 ? -9.221 -2.602 11.720 1.00 96.56 86 VAL A C 1
ATOM 653 O O . VAL A 1 86 ? -8.015 -2.833 11.749 1.00 96.56 86 VAL A O 1
ATOM 656 N N . GLN A 1 87 ? -10.071 -3.379 11.042 1.00 96.62 87 GLN A N 1
ATOM 657 C CA . GLN A 1 87 ? -9.635 -4.578 10.317 1.00 96.62 87 GLN A CA 1
ATOM 658 C C . GLN A 1 87 ? -8.635 -4.240 9.208 1.00 96.62 87 GLN A C 1
ATOM 660 O O . GLN A 1 87 ? -7.609 -4.906 9.062 1.00 96.62 87 GLN A O 1
ATOM 665 N N . PHE A 1 88 ? -8.895 -3.165 8.462 1.00 96.12 88 PHE A N 1
ATOM 666 C CA . PHE A 1 88 ? -7.971 -2.671 7.449 1.00 96.12 88 PHE A CA 1
ATOM 667 C C . PHE A 1 88 ? -6.612 -2.290 8.057 1.00 96.12 88 PHE A C 1
ATOM 669 O O . PHE A 1 88 ? -5.574 -2.720 7.557 1.00 96.12 88 PHE A O 1
ATOM 676 N N . PHE A 1 89 ? -6.605 -1.537 9.160 1.00 95.94 89 PHE A N 1
ATOM 677 C CA . PHE A 1 89 ? -5.391 -1.151 9.880 1.00 95.94 89 PHE A CA 1
ATOM 678 C C . PHE A 1 89 ? -4.594 -2.370 10.359 1.00 95.94 89 PHE A C 1
ATOM 680 O O . PHE A 1 89 ? -3.404 -2.483 10.062 1.00 95.94 89 PHE A O 1
ATOM 687 N N . LEU A 1 90 ? -5.248 -3.320 11.033 1.00 95.75 90 LEU A N 1
ATOM 688 C CA . LEU A 1 90 ? -4.598 -4.525 11.549 1.00 95.75 90 LEU A CA 1
ATOM 689 C C . LEU A 1 90 ? -4.013 -5.394 10.430 1.00 95.75 90 LEU A C 1
ATOM 691 O O . LEU A 1 90 ? -2.969 -6.016 10.621 1.00 95.75 90 LEU A O 1
ATOM 695 N N . ARG A 1 91 ? -4.631 -5.408 9.244 1.00 94.38 91 ARG A N 1
ATOM 696 C CA . ARG A 1 91 ? -4.125 -6.167 8.094 1.00 94.38 91 ARG A CA 1
ATOM 697 C C . ARG A 1 91 ? -2.792 -5.639 7.564 1.00 94.38 91 ARG A C 1
ATOM 699 O O . ARG A 1 91 ? -1.987 -6.452 7.106 1.00 94.38 91 ARG A O 1
ATOM 706 N N . TYR A 1 92 ? -2.585 -4.322 7.604 1.00 92.25 92 TYR A N 1
ATOM 707 C CA . TYR A 1 92 ? -1.339 -3.683 7.174 1.00 92.25 92 TYR A CA 1
ATOM 708 C C . TYR A 1 92 ? -0.292 -3.640 8.285 1.00 92.25 92 TYR A C 1
ATOM 710 O O . TYR A 1 92 ? 0.861 -3.958 8.032 1.00 92.25 92 TYR A O 1
ATOM 718 N N . TYR A 1 93 ? -0.694 -3.274 9.503 1.00 94.50 93 TYR A N 1
ATOM 719 C CA . TYR A 1 93 ? 0.240 -2.870 10.559 1.00 94.50 93 TYR A CA 1
ATOM 720 C C . TYR A 1 93 ? 0.160 -3.718 11.828 1.00 94.50 93 TYR A C 1
ATOM 722 O O . TYR A 1 93 ? 0.982 -3.561 12.728 1.00 94.50 93 TYR A O 1
ATOM 730 N N . GLY A 1 94 ? -0.803 -4.639 11.929 1.00 92.75 94 GLY A N 1
ATOM 731 C CA . GLY A 1 94 ? -1.098 -5.351 13.175 1.00 92.75 94 GLY A 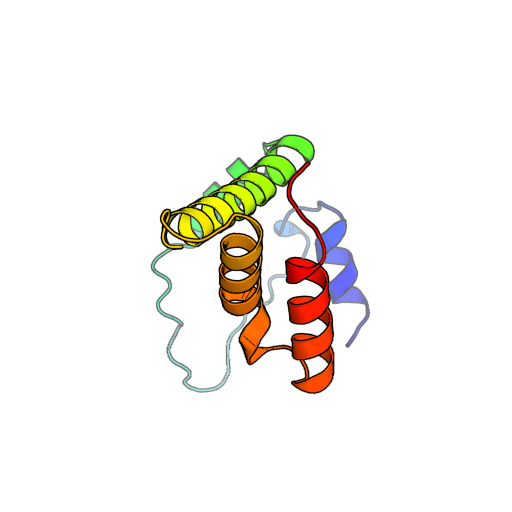CA 1
ATOM 732 C C . GLY A 1 94 ? 0.071 -6.163 13.739 1.00 92.75 94 GLY A C 1
ATOM 733 O O . GLY A 1 94 ? 0.126 -6.355 14.952 1.00 92.75 94 GLY A O 1
ATOM 734 N N . ASN A 1 95 ? 1.004 -6.596 12.887 1.00 93.38 95 ASN A N 1
ATOM 735 C CA . ASN A 1 95 ? 2.189 -7.369 13.277 1.00 93.38 95 ASN A CA 1
ATOM 736 C C . ASN A 1 95 ? 3.482 -6.538 13.323 1.00 93.38 95 ASN A C 1
ATOM 738 O O . ASN A 1 95 ? 4.517 -7.066 13.717 1.00 93.38 95 ASN A O 1
ATOM 742 N N . GLU A 1 96 ? 3.445 -5.279 12.881 1.00 94.25 96 GLU A N 1
ATOM 743 C CA . GLU A 1 96 ? 4.628 -4.410 12.794 1.00 94.25 96 GLU A CA 1
ATOM 744 C C . GLU A 1 96 ? 4.716 -3.420 13.960 1.00 94.25 96 GLU A C 1
ATOM 746 O O . GLU A 1 96 ? 5.787 -2.883 14.238 1.00 94.25 96 GLU A O 1
ATOM 751 N N . LEU A 1 97 ? 3.591 -3.169 14.633 1.00 94.38 97 LEU A N 1
ATOM 752 C CA . LEU A 1 97 ? 3.489 -2.197 15.713 1.00 94.38 97 LEU A CA 1
ATOM 753 C C . LEU A 1 97 ? 3.629 -2.845 17.086 1.00 94.38 97 LEU A C 1
ATOM 755 O O . LEU A 1 97 ? 3.212 -3.985 17.308 1.00 94.38 97 LEU A O 1
ATOM 759 N N . ASP A 1 98 ? 4.172 -2.059 18.013 1.00 96.25 98 ASP A N 1
ATOM 760 C CA . ASP A 1 98 ? 4.137 -2.366 19.436 1.00 96.25 98 ASP A CA 1
ATOM 761 C C . ASP A 1 98 ? 2.683 -2.615 19.898 1.00 96.25 98 ASP A C 1
ATOM 763 O O . ASP A 1 98 ? 1.781 -1.889 19.458 1.00 96.25 98 ASP A O 1
ATOM 767 N N . PRO A 1 99 ? 2.421 -3.639 20.735 1.00 95.62 99 PRO A N 1
ATOM 768 C CA . PRO A 1 99 ? 1.065 -3.985 21.146 1.00 95.62 99 PRO A CA 1
ATOM 769 C C . PRO A 1 99 ? 0.303 -2.843 21.820 1.00 95.62 99 PRO A C 1
ATOM 771 O O . PRO A 1 99 ? -0.870 -2.663 21.494 1.00 95.62 99 PRO A O 1
ATOM 774 N N . ASP A 1 100 ? 0.957 -2.063 22.684 1.00 96.75 100 ASP A N 1
ATOM 775 C CA . ASP A 1 100 ? 0.300 -1.000 23.449 1.00 96.75 100 ASP A CA 1
ATOM 776 C C . ASP A 1 100 ? -0.102 0.140 22.506 1.00 96.75 100 ASP A C 1
ATOM 778 O O . ASP A 1 100 ? -1.248 0.595 22.497 1.00 96.75 100 ASP A O 1
ATOM 782 N N . PHE A 1 101 ? 0.812 0.534 21.613 1.00 96.06 101 PHE A N 1
ATOM 783 C CA . PHE A 1 101 ? 0.527 1.550 20.599 1.00 96.06 101 PHE A CA 1
ATOM 784 C C . PHE A 1 101 ? -0.544 1.095 19.597 1.00 96.06 101 PHE A C 1
ATOM 786 O O . PHE A 1 101 ? -1.402 1.868 19.170 1.00 96.06 101 PHE A O 1
ATOM 793 N N . ARG A 1 102 ? -0.535 -0.185 19.216 1.00 96.94 102 ARG A N 1
ATOM 794 C CA . ARG A 1 102 ? -1.564 -0.759 18.344 1.00 96.94 102 ARG A CA 1
ATOM 795 C C . ARG A 1 102 ? -2.948 -0.673 18.987 1.00 96.94 102 ARG A C 1
ATOM 797 O O . ARG A 1 102 ? -3.911 -0.372 18.286 1.00 96.94 102 ARG A O 1
ATOM 804 N N . GLU A 1 103 ? -3.058 -0.953 20.283 1.00 96.81 103 GLU A N 1
ATOM 805 C CA . GLU A 1 103 ? -4.324 -0.863 21.017 1.00 96.81 103 GLU A CA 1
ATOM 806 C C . GLU A 1 103 ? -4.833 0.579 21.118 1.00 96.81 103 GLU A C 1
ATOM 808 O O . GLU A 1 103 ? -6.026 0.807 20.909 1.00 96.81 103 GLU A O 1
ATOM 813 N N . GLU A 1 104 ? -3.938 1.549 21.325 1.00 96.94 104 GLU A N 1
ATOM 814 C CA . GLU A 1 104 ? -4.264 2.981 21.287 1.00 96.94 104 GLU A CA 1
ATOM 815 C C . GLU A 1 104 ? -4.887 3.380 19.940 1.00 96.94 104 GLU A C 1
ATOM 817 O O . GLU A 1 104 ? -5.981 3.947 19.894 1.00 96.94 104 GLU A O 1
ATOM 822 N N . VAL A 1 105 ? -4.245 3.011 18.826 1.00 96.19 105 VAL A N 1
ATOM 823 C CA . VAL A 1 105 ? -4.755 3.320 17.481 1.00 96.19 105 VAL A CA 1
ATOM 824 C C . VAL A 1 105 ? -6.102 2.642 17.223 1.00 96.19 105 VAL A C 1
ATOM 826 O O . VAL A 1 105 ? -6.994 3.241 16.624 1.00 96.19 105 VAL A O 1
ATOM 829 N N . VAL A 1 106 ? -6.287 1.399 17.676 1.00 96.62 106 VAL A N 1
ATOM 830 C CA . VAL A 1 106 ? -7.571 0.695 17.538 1.00 96.62 106 VAL A CA 1
ATOM 831 C C . VAL A 1 106 ? -8.676 1.391 18.332 1.00 96.62 106 VAL A C 1
ATOM 833 O O . VAL A 1 106 ? -9.789 1.526 17.821 1.00 96.62 106 VAL A O 1
ATOM 836 N N . ALA A 1 107 ? -8.391 1.834 19.558 1.00 96.38 107 ALA A N 1
ATOM 837 C CA . ALA A 1 107 ? -9.348 2.572 20.376 1.00 96.38 107 ALA A CA 1
ATOM 838 C C . ALA A 1 107 ? -9.754 3.892 19.706 1.00 96.38 107 ALA A C 1
ATOM 840 O O . ALA A 1 107 ? -10.942 4.206 19.637 1.00 96.38 107 ALA A O 1
ATOM 841 N N . GLU A 1 108 ? -8.790 4.610 19.132 1.00 96.00 108 GLU A N 1
ATOM 842 C CA . GLU A 1 108 ? -9.045 5.853 18.405 1.00 96.00 108 GLU A CA 1
ATOM 843 C C . GLU A 1 108 ? -9.859 5.626 17.121 1.00 96.00 108 GLU A C 1
ATOM 845 O O . GLU A 1 108 ? -10.848 6.305 16.863 1.00 96.00 108 GLU A O 1
ATOM 850 N N . LEU A 1 109 ? -9.531 4.612 16.318 1.00 95.19 109 LEU A N 1
ATOM 851 C CA . LEU A 1 109 ? -10.297 4.321 15.098 1.00 95.19 109 LEU A CA 1
ATOM 852 C C . LEU A 1 109 ? -11.767 3.970 15.376 1.00 95.19 109 LEU A C 1
ATOM 854 O O . LEU A 1 109 ? -12.618 4.191 14.504 1.00 95.19 109 LEU A O 1
ATOM 858 N N . ARG A 1 110 ? -12.046 3.425 16.566 1.00 94.88 110 ARG A N 1
ATOM 859 C CA . ARG A 1 110 ? -13.390 3.119 17.074 1.00 94.88 110 ARG A CA 1
ATOM 860 C C . ARG A 1 110 ? -14.127 4.339 17.618 1.00 94.88 110 ARG A C 1
ATOM 862 O O . ARG A 1 110 ? -15.350 4.351 17.545 1.00 94.88 110 ARG A O 1
ATOM 869 N N . SER A 1 111 ? -13.413 5.335 18.147 1.00 92.94 111 SER A N 1
ATOM 870 C CA . SER A 1 111 ? -14.005 6.569 18.686 1.00 92.94 111 SER A CA 1
ATOM 871 C C . SER A 1 111 ? -14.501 7.508 17.578 1.00 92.94 111 SER A C 1
ATOM 873 O O . SER A 1 111 ? -15.440 8.276 17.783 1.00 92.94 111 SER A O 1
ATOM 875 N N . GLN A 1 112 ? -13.905 7.418 16.388 1.00 86.50 112 GLN A N 1
ATOM 876 C CA . GLN A 1 112 ? -14.296 8.195 15.216 1.00 86.50 112 GLN A CA 1
ATOM 877 C C . GLN A 1 112 ? -15.582 7.618 14.591 1.00 86.50 112 GLN A C 1
ATOM 879 O O . GLN A 1 112 ? -15.532 6.752 13.713 1.00 86.50 112 GLN A O 1
ATOM 884 N N . GLU A 1 113 ? -16.760 8.064 15.028 1.00 74.25 113 GLU A N 1
ATOM 885 C CA . GLU A 1 113 ? -18.010 7.756 14.316 1.00 74.25 113 GLU A CA 1
ATOM 886 C C . GLU A 1 113 ? -18.054 8.452 12.942 1.00 74.25 113 GLU A C 1
ATOM 888 O O . GLU A 1 113 ? -17.418 9.482 12.729 1.00 74.25 113 GLU A O 1
ATOM 893 N N . GLY A 1 114 ? -18.725 7.813 11.976 1.00 62.56 114 GLY A N 1
ATOM 894 C CA . GLY A 1 114 ? -18.692 8.197 10.562 1.00 62.56 114 GLY A CA 1
ATOM 895 C C . GLY A 1 114 ? -19.333 9.558 10.280 1.00 62.56 114 GLY A C 1
ATOM 896 O O . GLY A 1 114 ? -20.537 9.704 10.471 1.00 62.56 114 GLY A O 1
ATOM 897 N N . ASP A 1 115 ? -18.512 10.492 9.797 1.00 42.50 115 ASP A N 1
ATOM 898 C CA . ASP A 1 115 ? -18.910 11.675 9.015 1.00 42.50 115 ASP A CA 1
ATOM 899 C C . ASP A 1 115 ? -19.321 11.261 7.588 1.00 42.50 115 ASP A C 1
ATOM 901 O O . ASP A 1 115 ? -18.613 10.402 6.997 1.00 42.50 115 ASP A O 1
#

Organism: Salinibacter ruber (strain M8) (NCBI:txid761659)

Secondary structure (DSSP, 8-state):
--THHHHHHHS---GGGS-------SS-------SS-HHHHHHHHHHHHTS-HHHHHHHHHHHHHHHHHHHHHHS-TTS-HHHHHHHHHHHHHTTTS-HHHHHHHHHHHHH----